Protein AF-A0A846DVQ9-F1 (afdb_monomer_lite)

pLDDT: mean 90.17, std 11.01, range [60.81, 98.38]

Foldseek 3Di:
DAACEAEDPPEAEADCEAEYHNEYDPHHHHHQFYWYDDPIDTPGGNDDPPVPVVVVVVVVVVVVD

Sequence (65 aa):
LGSGVKVLDGVTIGQGSVIGAGAVVTKDIPPYSVAAGVPAKVISKRKENQLDTDKYQESISELNY

Structure (mmCIF, N/CA/C/O backbone):
data_AF-A0A846DVQ9-F1
#
_entry.id   AF-A0A846DVQ9-F1
#
loop_
_atom_site.group_PDB
_atom_site.id
_atom_site.type_symbol
_atom_site.label_atom_id
_atom_site.label_alt_id
_atom_site.label_comp_id
_atom_site.label_asym_id
_atom_site.label_entity_id
_atom_site.label_seq_id
_atom_site.pdbx_PDB_ins_code
_atom_site.Cartn_x
_atom_site.Cartn_y
_atom_site.Cartn_z
_atom_site.occupancy
_atom_site.B_iso_or_equiv
_atom_site.auth_seq_id
_atom_site.auth_comp_id
_atom_site.auth_asym_id
_atom_site.auth_atom_id
_atom_site.pdbx_PDB_model_num
ATOM 1 N N . LEU A 1 1 ? -5.036 4.840 -3.427 1.00 94.25 1 LEU A N 1
ATOM 2 C CA . LEU A 1 1 ? -3.687 4.409 -3.868 1.00 94.25 1 LEU A CA 1
ATOM 3 C C . LEU A 1 1 ? -2.949 5.630 -4.393 1.00 94.25 1 LEU A C 1
ATOM 5 O O . LEU A 1 1 ? -3.608 6.495 -4.958 1.00 94.25 1 LEU A O 1
ATOM 9 N N . GLY A 1 2 ? -1.637 5.727 -4.189 1.00 96.19 2 GLY A N 1
ATOM 10 C CA . GLY A 1 2 ? -0.818 6.776 -4.794 1.00 96.19 2 GLY A CA 1
ATOM 11 C C . GLY A 1 2 ? -0.711 6.627 -6.314 1.00 96.19 2 GLY A C 1
ATOM 12 O O . GLY A 1 2 ? -1.038 5.582 -6.876 1.00 96.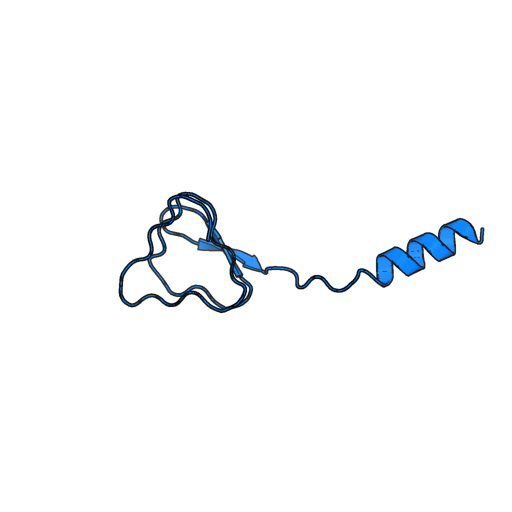19 2 GLY A O 1
ATOM 13 N N . SER A 1 3 ? -0.238 7.677 -6.984 1.00 97.88 3 SER A N 1
ATOM 14 C CA . SER A 1 3 ? -0.031 7.657 -8.437 1.00 97.88 3 SER A CA 1
ATOM 15 C C . SER A 1 3 ? 1.016 6.612 -8.845 1.00 97.88 3 SER A C 1
ATOM 17 O O . SER A 1 3 ? 2.011 6.415 -8.146 1.00 97.88 3 SER A O 1
ATOM 19 N N . GLY A 1 4 ? 0.799 5.930 -9.973 1.00 97.06 4 GLY A N 1
ATOM 20 C CA . GLY A 1 4 ? 1.764 4.983 -10.546 1.0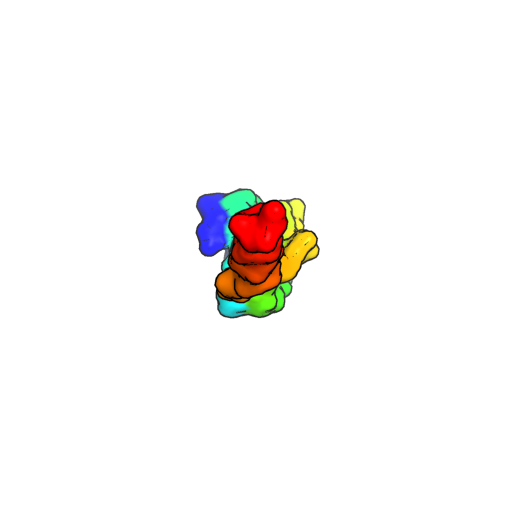0 97.06 4 GLY A CA 1
ATOM 21 C C . GLY A 1 4 ? 1.966 3.680 -9.761 1.00 97.06 4 GLY A C 1
ATOM 22 O O . GLY A 1 4 ? 2.939 2.973 -10.013 1.00 97.06 4 GLY A O 1
ATOM 23 N N . VAL A 1 5 ? 1.080 3.351 -8.817 1.00 98.25 5 VAL A N 1
ATOM 24 C CA . VAL A 1 5 ? 1.114 2.065 -8.105 1.00 98.25 5 VAL A CA 1
ATOM 25 C C . VAL A 1 5 ? 0.825 0.915 -9.071 1.00 98.25 5 VAL A C 1
ATOM 27 O O . VAL A 1 5 ? -0.108 0.987 -9.870 1.00 98.25 5 VAL A O 1
ATOM 30 N N . LYS A 1 6 ? 1.599 -0.169 -8.969 1.00 98.12 6 LYS A N 1
ATOM 31 C CA . LYS A 1 6 ? 1.327 -1.441 -9.651 1.00 98.12 6 LYS A CA 1
ATOM 32 C C . LYS A 1 6 ? 0.945 -2.491 -8.616 1.00 98.12 6 LYS A C 1
ATOM 34 O O . LYS A 1 6 ? 1.672 -2.685 -7.646 1.00 98.12 6 LYS A O 1
ATOM 39 N N . VAL A 1 7 ? -0.179 -3.164 -8.823 1.00 97.62 7 VAL A N 1
ATOM 40 C CA . VAL A 1 7 ? -0.661 -4.252 -7.961 1.00 97.62 7 VAL A CA 1
ATOM 41 C C . VAL A 1 7 ? -0.602 -5.533 -8.778 1.00 97.62 7 VAL A C 1
ATOM 43 O O . VAL A 1 7 ? -1.126 -5.558 -9.890 1.00 97.62 7 VAL A O 1
ATOM 46 N N . LEU A 1 8 ? 0.103 -6.549 -8.277 1.00 97.50 8 LEU A N 1
ATOM 47 C CA . LEU A 1 8 ? 0.142 -7.861 -8.923 1.00 97.50 8 LEU A CA 1
ATOM 48 C C . LEU A 1 8 ? -1.197 -8.579 -8.744 1.00 97.50 8 LEU A C 1
ATOM 50 O O . LEU A 1 8 ? -1.918 -8.340 -7.776 1.00 97.50 8 LEU A O 1
ATOM 54 N N . ASP A 1 9 ? -1.507 -9.460 -9.691 1.00 97.38 9 ASP A N 1
ATOM 55 C CA . ASP A 1 9 ? -2.717 -10.274 -9.634 1.00 97.38 9 ASP A CA 1
ATOM 56 C C . ASP A 1 9 ? -2.717 -11.205 -8.409 1.00 97.38 9 ASP A C 1
ATOM 58 O O . ASP A 1 9 ? -1.662 -11.622 -7.924 1.00 97.38 9 ASP A O 1
ATOM 62 N N . GLY A 1 10 ? -3.909 -11.498 -7.890 1.00 96.81 10 GLY A N 1
ATOM 63 C CA . GLY A 1 10 ? -4.105 -12.328 -6.697 1.00 96.81 10 GLY A CA 1
ATOM 64 C C . GLY A 1 10 ? -3.784 -11.651 -5.359 1.00 96.81 10 GLY A C 1
ATOM 65 O O . GLY A 1 10 ? -3.848 -12.317 -4.329 1.00 96.81 10 GLY A O 1
ATOM 66 N N . VAL A 1 11 ? -3.460 -10.352 -5.348 1.00 97.62 11 VAL A N 1
ATOM 67 C CA . VAL A 1 11 ? -3.157 -9.593 -4.125 1.00 97.62 11 VAL A CA 1
ATOM 68 C C . VAL A 1 11 ? -4.345 -8.745 -3.670 1.00 97.62 11 VAL A C 1
ATOM 70 O O . VAL A 1 11 ? -4.945 -8.007 -4.451 1.00 97.62 11 VAL A O 1
ATOM 73 N N . THR A 1 12 ? -4.629 -8.773 -2.369 1.00 97.69 12 THR A N 1
ATOM 74 C CA . THR A 1 12 ? -5.675 -7.973 -1.726 1.00 97.69 12 THR A CA 1
ATOM 75 C C . THR A 1 12 ? -5.096 -6.758 -1.003 1.00 97.69 12 THR A C 1
ATOM 77 O O . THR A 1 12 ? -4.155 -6.855 -0.213 1.00 97.69 12 THR A O 1
ATOM 80 N N . ILE A 1 13 ? -5.702 -5.588 -1.225 1.00 97.19 13 ILE A N 1
ATOM 81 C CA . ILE A 1 13 ? -5.414 -4.367 -0.465 1.00 97.19 13 ILE A CA 1
ATOM 82 C C . ILE A 1 13 ? -6.543 -4.154 0.535 1.00 97.19 13 ILE A C 1
ATOM 84 O O . ILE A 1 13 ? -7.672 -3.841 0.159 1.00 97.19 13 ILE A O 1
ATOM 88 N N . GLY A 1 14 ? -6.229 -4.316 1.817 1.00 96.69 14 GLY A N 1
ATOM 89 C CA . GLY A 1 14 ? -7.188 -4.159 2.897 1.00 96.69 14 GLY A CA 1
ATOM 90 C C . GLY A 1 14 ? -7.780 -2.751 2.954 1.00 96.69 14 GLY A C 1
ATOM 91 O O . GLY A 1 14 ? -7.118 -1.755 2.637 1.00 96.69 14 GLY A O 1
ATOM 92 N N . GLN A 1 15 ? -9.029 -2.667 3.407 1.00 95.69 15 GLN A N 1
ATOM 93 C CA . GLN A 1 15 ? -9.776 -1.417 3.519 1.00 95.69 15 GLN A CA 1
ATOM 94 C C . GLN A 1 15 ? -9.008 -0.350 4.305 1.00 95.69 15 GLN A C 1
ATOM 96 O O . GLN A 1 15 ? -8.341 -0.632 5.298 1.00 95.69 15 GLN A O 1
ATOM 101 N N . GLY A 1 16 ? -9.105 0.898 3.848 1.00 92.75 16 GLY A N 1
ATOM 102 C CA . GLY A 1 16 ? -8.477 2.031 4.522 1.00 92.75 16 GLY A CA 1
ATOM 103 C C . GLY A 1 16 ? -6.950 2.044 4.439 1.00 92.75 16 GLY A C 1
ATOM 104 O O . GLY A 1 16 ? -6.338 2.874 5.106 1.00 92.75 16 GLY A O 1
ATOM 105 N N . SER A 1 17 ? -6.328 1.168 3.647 1.00 96.50 17 SER A N 1
ATOM 106 C CA . SER A 1 17 ? -4.880 1.176 3.447 1.00 96.50 17 SER A CA 1
ATOM 107 C C . SER A 1 17 ? -4.429 2.292 2.512 1.00 96.50 17 SER A C 1
ATOM 109 O O . SER A 1 17 ? -5.118 2.670 1.561 1.00 96.50 17 SER A O 1
ATOM 111 N N . VAL A 1 18 ? -3.225 2.796 2.757 1.00 96.44 18 VAL A N 1
ATOM 112 C CA . VAL A 1 18 ? -2.564 3.818 1.948 1.00 96.44 18 VAL A CA 1
ATOM 113 C C . VAL A 1 18 ? -1.338 3.198 1.295 1.00 96.44 18 VAL A C 1
ATOM 115 O O . VAL A 1 18 ? -0.445 2.706 1.979 1.00 96.44 18 VAL A O 1
ATOM 118 N N . ILE A 1 19 ? -1.279 3.248 -0.034 1.00 97.94 19 ILE A N 1
ATOM 119 C CA . ILE A 1 19 ? -0.121 2.790 -0.807 1.00 97.94 19 ILE A CA 1
ATOM 120 C C . ILE A 1 19 ? 0.588 4.009 -1.393 1.00 97.94 19 ILE A C 1
ATOM 122 O O . ILE A 1 19 ? -0.057 4.803 -2.081 1.00 97.94 19 ILE A O 1
ATOM 126 N N . GLY A 1 20 ? 1.882 4.165 -1.113 1.00 97.44 20 GLY A N 1
ATOM 127 C CA . GLY A 1 20 ? 2.712 5.260 -1.623 1.00 97.44 20 GLY A CA 1
ATOM 128 C C . GLY A 1 20 ? 2.843 5.245 -3.149 1.00 97.44 20 GLY A C 1
ATOM 129 O O . GLY A 1 20 ? 2.709 4.199 -3.782 1.00 97.44 20 GLY A O 1
ATOM 130 N N . ALA A 1 21 ? 3.097 6.409 -3.751 1.00 97.88 21 ALA A N 1
ATOM 131 C CA . ALA A 1 21 ? 3.262 6.530 -5.200 1.00 97.88 21 ALA A CA 1
ATOM 132 C C . ALA A 1 21 ? 4.424 5.662 -5.724 1.00 97.88 21 ALA A C 1
ATOM 134 O O . ALA A 1 21 ? 5.435 5.490 -5.044 1.00 97.88 21 ALA A O 1
ATOM 135 N N . GLY A 1 22 ? 4.262 5.096 -6.923 1.00 97.12 22 GLY A N 1
ATOM 136 C CA . GLY A 1 22 ? 5.265 4.243 -7.575 1.00 97.12 22 GLY A CA 1
ATOM 137 C C . GLY A 1 22 ? 5.524 2.886 -6.905 1.00 97.12 22 GLY A C 1
ATOM 138 O O . GLY A 1 22 ? 6.441 2.177 -7.314 1.00 97.12 22 GLY A O 1
ATOM 139 N N . ALA A 1 23 ? 4.754 2.503 -5.881 1.00 98.38 23 ALA A N 1
ATOM 140 C CA . ALA A 1 23 ? 4.946 1.228 -5.196 1.00 98.38 23 ALA A CA 1
ATOM 141 C C . ALA A 1 23 ? 4.509 0.024 -6.053 1.00 98.38 23 ALA A C 1
ATOM 143 O O . ALA A 1 23 ? 3.553 0.113 -6.827 1.00 98.38 23 ALA A O 1
ATOM 144 N N . VAL A 1 24 ? 5.170 -1.124 -5.861 1.00 98.25 24 VAL A N 1
ATOM 145 C CA . VAL A 1 24 ? 4.804 -2.403 -6.501 1.00 98.25 24 VAL A CA 1
ATOM 146 C C . VAL A 1 24 ? 4.344 -3.386 -5.433 1.00 98.25 24 VAL A C 1
ATOM 148 O O . VAL A 1 24 ? 5.150 -3.910 -4.661 1.00 98.25 24 VAL A O 1
ATOM 151 N N . VAL A 1 25 ? 3.041 -3.631 -5.378 1.00 98.00 25 VAL A N 1
ATOM 152 C CA . VAL A 1 25 ? 2.410 -4.499 -4.384 1.00 98.00 25 VAL A CA 1
ATOM 153 C C . VAL A 1 25 ? 2.489 -5.947 -4.861 1.00 98.00 25 VAL A C 1
ATOM 155 O O . VAL A 1 25 ? 1.875 -6.309 -5.860 1.00 98.00 25 VAL A O 1
ATOM 158 N N . THR A 1 26 ? 3.271 -6.758 -4.147 1.00 98.06 26 THR A N 1
ATOM 159 C CA . THR A 1 26 ? 3.535 -8.176 -4.469 1.00 98.06 26 THR A CA 1
ATOM 160 C C . THR A 1 26 ? 2.937 -9.154 -3.454 1.00 98.06 26 THR A C 1
ATOM 162 O O . THR A 1 26 ? 3.018 -10.361 -3.652 1.00 98.06 26 THR A O 1
ATOM 165 N N . LYS A 1 27 ? 2.378 -8.645 -2.349 1.00 97.19 27 LYS A N 1
ATOM 166 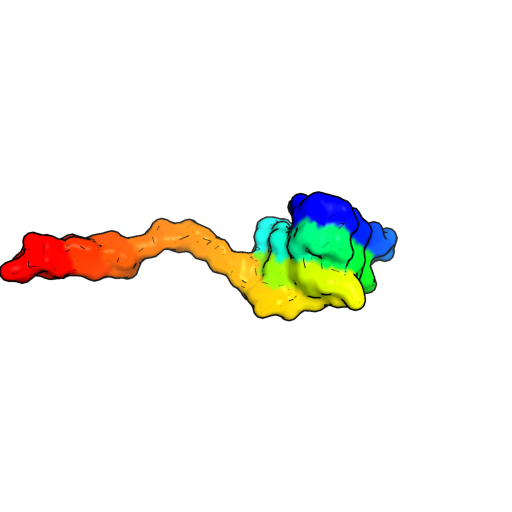C CA . LYS A 1 27 ? 1.777 -9.406 -1.245 1.00 97.19 27 LYS A CA 1
ATOM 167 C C . LYS A 1 27 ? 0.610 -8.623 -0.659 1.00 97.19 27 LYS A C 1
ATOM 169 O O . LYS A 1 27 ? 0.596 -7.395 -0.769 1.00 97.19 27 LYS A O 1
ATOM 174 N N . ASP A 1 28 ? -0.304 -9.330 -0.004 1.00 98.12 28 ASP A N 1
ATOM 175 C CA . ASP A 1 28 ? -1.470 -8.732 0.643 1.00 98.12 28 ASP A CA 1
ATOM 176 C C . ASP A 1 28 ? -1.083 -7.632 1.631 1.00 98.12 28 ASP A C 1
ATOM 178 O O . ASP A 1 28 ? -0.128 -7.759 2.406 1.00 98.12 28 ASP A O 1
ATOM 182 N N . ILE A 1 29 ? -1.849 -6.543 1.599 1.00 97.81 29 ILE A N 1
ATOM 183 C CA . ILE A 1 29 ? -1.684 -5.411 2.507 1.00 97.81 29 ILE A CA 1
ATOM 184 C C . ILE A 1 29 ? -2.815 -5.452 3.538 1.00 97.81 29 ILE A C 1
ATOM 186 O O . ILE A 1 29 ? -3.981 -5.353 3.149 1.00 97.81 29 ILE A O 1
ATOM 190 N N . PRO A 1 30 ? -2.510 -5.569 4.844 1.00 96.94 30 PRO A N 1
ATOM 191 C CA . PRO A 1 30 ? -3.533 -5.594 5.883 1.00 96.94 30 PRO A CA 1
ATOM 192 C C . PRO A 1 30 ? -4.357 -4.296 5.911 1.00 96.94 30 PRO A C 1
ATOM 194 O O . PRO A 1 30 ? -3.802 -3.235 5.620 1.00 96.94 30 PRO A O 1
ATOM 197 N N . PRO A 1 31 ? -5.640 -4.337 6.319 1.00 96.56 31 PRO A N 1
ATOM 198 C CA . PRO A 1 31 ? -6.465 -3.141 6.483 1.00 96.56 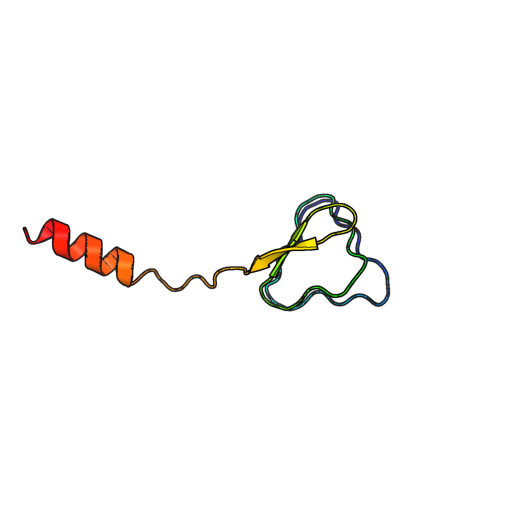31 PRO A CA 1
ATOM 199 C C . PRO A 1 31 ? -5.795 -2.065 7.344 1.00 96.56 31 PRO A C 1
ATOM 201 O O . PRO A 1 31 ? -5.021 -2.372 8.252 1.00 96.56 31 PRO A O 1
ATOM 204 N N . TYR A 1 32 ? -6.108 -0.800 7.058 1.00 95.50 32 TYR A N 1
ATOM 205 C CA . TYR A 1 32 ? -5.587 0.369 7.772 1.00 95.50 32 TYR A CA 1
ATOM 206 C C . TYR A 1 32 ? -4.053 0.390 7.868 1.00 95.50 32 TYR A C 1
ATOM 208 O O . TYR A 1 32 ? -3.490 0.836 8.866 1.00 95.50 32 TYR A O 1
ATOM 216 N N . SER A 1 33 ? -3.353 -0.078 6.833 1.00 96.12 33 SER A N 1
ATOM 217 C CA . SER A 1 33 ? -1.886 -0.058 6.775 1.00 96.12 33 SER A CA 1
ATOM 218 C C . SER A 1 33 ? -1.371 0.994 5.802 1.00 96.12 33 SER A C 1
ATOM 220 O O . SER A 1 33 ? -2.029 1.334 4.822 1.00 96.12 33 SER A O 1
ATOM 222 N N . VAL A 1 34 ? -0.166 1.499 6.046 1.00 96.75 34 VAL A N 1
ATOM 223 C CA . VAL A 1 34 ? 0.581 2.344 5.111 1.00 96.75 34 VAL A CA 1
ATOM 224 C C . VAL A 1 34 ? 1.724 1.515 4.538 1.00 96.75 34 VAL A C 1
ATOM 226 O O . VAL A 1 34 ? 2.566 1.031 5.296 1.00 96.75 34 VAL A O 1
ATOM 229 N N . ALA A 1 35 ? 1.768 1.351 3.215 1.00 97.75 35 ALA A N 1
ATOM 230 C CA . ALA A 1 35 ? 2.811 0.594 2.526 1.00 97.75 35 ALA A CA 1
ATOM 231 C C . ALA A 1 35 ? 3.442 1.382 1.370 1.00 97.75 35 ALA A C 1
ATOM 233 O O . ALA A 1 35 ? 2.771 2.159 0.694 1.00 97.75 35 ALA A O 1
ATOM 234 N N . ALA A 1 36 ? 4.739 1.187 1.129 1.00 97.44 36 ALA A N 1
ATOM 235 C CA . ALA A 1 36 ? 5.484 1.879 0.073 1.00 97.44 36 ALA A CA 1
ATOM 236 C C . ALA A 1 36 ? 6.699 1.066 -0.409 1.00 97.44 36 ALA A C 1
ATOM 238 O O . ALA A 1 36 ? 7.131 0.130 0.267 1.00 97.44 36 ALA A O 1
ATOM 239 N N . GLY A 1 37 ? 7.254 1.446 -1.566 1.00 96.88 37 GLY A N 1
ATOM 240 C CA . GLY A 1 37 ? 8.475 0.866 -2.137 1.00 96.88 37 GLY A CA 1
ATOM 241 C C . GLY A 1 37 ? 8.250 -0.204 -3.211 1.00 96.88 37 GLY A C 1
ATOM 242 O O . GLY A 1 37 ? 7.120 -0.531 -3.579 1.00 96.88 37 GLY A O 1
ATOM 243 N N . VAL A 1 38 ? 9.359 -0.742 -3.723 1.00 97.50 38 VAL A N 1
ATOM 244 C CA . VAL A 1 38 ? 9.406 -1.799 -4.745 1.00 97.50 38 VAL A CA 1
ATOM 245 C C . VAL A 1 38 ? 10.375 -2.892 -4.262 1.00 97.50 38 VAL A C 1
ATOM 247 O O . VAL A 1 38 ? 11.585 -2.691 -4.348 1.00 97.50 38 VAL A O 1
ATOM 250 N N . PRO A 1 39 ? 9.890 -4.029 -3.720 1.00 96.31 39 PRO A N 1
ATOM 251 C CA . PRO A 1 39 ? 8.485 -4.358 -3.459 1.00 96.31 39 PRO A CA 1
ATOM 252 C C . PRO A 1 39 ? 7.890 -3.544 -2.296 1.00 96.31 39 PRO A C 1
ATOM 254 O O . PRO A 1 39 ? 8.609 -3.128 -1.386 1.00 96.31 39 PRO A O 1
ATOM 257 N N . ALA A 1 40 ? 6.571 -3.345 -2.311 1.00 97.69 40 ALA A N 1
ATOM 258 C CA . ALA A 1 40 ? 5.854 -2.605 -1.280 1.00 97.69 40 ALA A CA 1
ATOM 259 C C . ALA A 1 40 ? 5.931 -3.328 0.075 1.00 97.69 40 ALA A C 1
ATOM 261 O O . ALA A 1 40 ? 5.606 -4.513 0.173 1.00 97.69 40 ALA A O 1
ATOM 262 N N . LYS A 1 41 ? 6.335 -2.607 1.125 1.00 97.31 41 LYS A N 1
ATOM 263 C CA . LYS A 1 41 ? 6.375 -3.092 2.515 1.00 97.31 41 LYS A CA 1
ATOM 264 C C . LYS A 1 41 ? 5.519 -2.201 3.403 1.00 97.31 41 LYS A C 1
ATOM 266 O O . LYS A 1 41 ? 5.477 -0.990 3.192 1.00 97.31 41 LYS A O 1
ATOM 271 N N . VAL A 1 42 ? 4.857 -2.793 4.397 1.00 97.12 42 VAL A N 1
ATOM 272 C CA . VAL A 1 42 ? 4.128 -2.038 5.426 1.00 97.12 42 VAL A CA 1
ATOM 273 C C . VAL A 1 42 ? 5.144 -1.294 6.291 1.00 97.12 42 VAL A C 1
ATOM 275 O O . VAL A 1 42 ? 6.016 -1.915 6.891 1.00 97.12 42 VAL A O 1
ATOM 278 N N . ILE A 1 43 ? 5.037 0.033 6.325 1.00 96.19 43 ILE A N 1
ATOM 279 C CA . ILE A 1 43 ? 5.938 0.929 7.066 1.00 96.19 43 ILE A CA 1
ATOM 280 C C . ILE A 1 43 ? 5.273 1.538 8.300 1.00 96.19 43 ILE A C 1
ATOM 282 O O . ILE A 1 43 ? 5.958 1.989 9.210 1.00 96.19 43 ILE A O 1
ATOM 286 N N . SER A 1 44 ? 3.940 1.580 8.331 1.00 93.25 44 SER A N 1
ATOM 287 C CA . SER A 1 44 ? 3.182 2.130 9.452 1.00 93.25 44 SER A CA 1
ATOM 288 C C . SER A 1 44 ? 1.738 1.633 9.427 1.00 93.25 44 SER A C 1
ATOM 290 O O . SER A 1 44 ? 1.264 1.124 8.410 1.00 93.25 44 SER A O 1
ATOM 292 N N . LYS A 1 45 ? 1.019 1.813 10.536 1.00 92.75 45 LYS A N 1
ATOM 293 C CA . LYS A 1 45 ? -0.443 1.704 10.568 1.00 92.75 45 LYS A CA 1
ATOM 294 C C . LYS A 1 45 ? -1.044 3.075 10.283 1.00 92.75 45 LYS A C 1
ATOM 296 O O . LYS A 1 45 ? -0.572 4.090 10.795 1.00 92.75 45 LYS A O 1
ATOM 301 N N . ARG A 1 46 ? -2.093 3.116 9.466 1.00 85.06 46 ARG A N 1
ATOM 302 C CA . ARG A 1 46 ? -2.895 4.322 9.282 1.00 85.06 46 ARG A CA 1
ATOM 303 C C . ARG A 1 46 ? -3.553 4.624 10.622 1.00 85.06 46 ARG A C 1
ATOM 305 O O . ARG A 1 46 ? -4.347 3.826 11.112 1.00 85.06 46 ARG A O 1
ATOM 312 N N . LYS A 1 47 ? -3.214 5.773 11.203 1.00 80.50 47 LYS A N 1
ATOM 313 C CA . LYS A 1 47 ? -3.959 6.300 12.341 1.00 80.50 47 LYS A CA 1
ATOM 314 C C . LYS A 1 47 ? -5.377 6.584 11.860 1.00 80.50 47 LYS A C 1
ATOM 316 O O . LYS A 1 47 ? -5.569 7.274 10.857 1.00 80.50 47 LYS A O 1
ATOM 321 N N . GLU A 1 48 ? -6.355 5.996 12.528 1.00 71.00 48 GLU A N 1
ATOM 322 C CA . GLU A 1 48 ? -7.711 6.509 12.452 1.00 71.00 48 GLU A CA 1
ATOM 323 C C . GLU A 1 48 ? -7.659 7.933 13.009 1.00 71.00 48 GLU A C 1
ATOM 325 O O . GLU A 1 48 ? -6.992 8.160 14.021 1.00 71.00 48 GLU A O 1
ATOM 330 N N . ASN A 1 49 ? -8.271 8.897 12.316 1.00 65.94 49 ASN A N 1
ATOM 331 C CA . ASN A 1 49 ? -8.479 10.225 12.885 1.00 65.94 49 ASN A CA 1
ATOM 332 C C . ASN A 1 49 ? -9.448 10.039 14.057 1.00 65.94 49 ASN A C 1
ATOM 334 O O . ASN A 1 49 ? -10.656 10.204 13.908 1.00 65.94 49 ASN A O 1
ATOM 338 N N . GLN A 1 50 ? -8.923 9.653 15.215 1.00 60.81 50 GLN A N 1
ATOM 339 C CA . GLN A 1 50 ? -9.553 10.029 16.459 1.00 60.81 50 GLN A CA 1
ATOM 340 C C . GLN A 1 50 ? -9.506 11.551 16.430 1.00 60.81 50 GLN A C 1
ATOM 342 O O . GLN A 1 50 ? -8.444 12.133 16.225 1.00 60.81 50 GLN A O 1
ATOM 347 N N . LEU A 1 51 ? -10.667 12.201 16.489 1.00 64.38 51 LEU A N 1
ATOM 348 C CA . LEU A 1 51 ? -10.707 13.617 16.824 1.00 64.38 51 LEU A CA 1
ATOM 349 C C . LEU A 1 51 ? -9.876 13.727 18.099 1.00 64.38 51 LEU A C 1
ATOM 351 O O . LEU A 1 51 ? -10.255 13.101 19.090 1.00 64.38 51 LEU A O 1
ATOM 355 N N . ASP A 1 52 ? -8.712 14.378 18.012 1.00 67.81 52 ASP A N 1
ATOM 356 C CA . ASP A 1 52 ? -7.695 14.429 19.063 1.00 67.81 52 ASP A CA 1
ATOM 357 C C . ASP A 1 52 ? -8.288 15.156 20.280 1.00 67.81 52 ASP A C 1
ATOM 359 O O . ASP A 1 52 ? -8.050 16.340 20.513 1.00 67.81 52 ASP A O 1
ATOM 363 N N . THR A 1 53 ? -9.141 14.456 21.027 1.00 67.38 53 THR A N 1
ATOM 364 C CA . THR A 1 53 ? -9.844 14.976 22.199 1.00 67.38 53 THR A CA 1
ATOM 365 C C . THR A 1 53 ? -8.794 15.365 23.225 1.00 67.38 53 THR A C 1
ATOM 367 O O . THR A 1 53 ? -8.880 16.443 23.795 1.00 67.38 53 THR A O 1
ATOM 370 N N . ASP A 1 54 ? -7.730 14.571 23.331 1.00 69.69 54 ASP A N 1
ATOM 371 C CA . ASP A 1 54 ? -6.553 14.825 24.157 1.00 69.69 54 ASP A CA 1
ATOM 372 C C . ASP A 1 54 ? -5.915 16.191 23.850 1.00 69.69 54 ASP A C 1
ATOM 374 O O . ASP A 1 54 ? -5.645 16.964 24.765 1.00 69.69 54 ASP A O 1
ATOM 378 N N . LYS A 1 55 ? -5.780 16.550 22.565 1.00 71.25 55 LYS A N 1
ATOM 379 C CA . LYS A 1 55 ? -5.227 17.847 22.142 1.00 71.25 55 LYS A CA 1
ATOM 380 C C . LYS A 1 55 ? -6.193 19.006 22.399 1.00 71.25 55 LYS A C 1
ATOM 382 O O . LYS A 1 55 ? -5.765 20.113 22.719 1.00 71.25 55 LYS A O 1
ATOM 387 N N . TYR A 1 56 ? -7.497 18.759 22.272 1.00 75.88 56 TYR A N 1
ATOM 388 C CA . TYR A 1 56 ? -8.523 19.749 22.597 1.00 75.88 56 TYR A CA 1
ATOM 389 C C . TYR A 1 56 ? -8.548 20.038 24.107 1.00 75.88 56 TYR A C 1
ATOM 391 O O . TYR A 1 56 ? -8.577 21.203 24.498 1.00 75.88 56 TYR A O 1
ATOM 399 N N . GLN A 1 57 ? -8.438 19.009 24.955 1.00 78.81 57 GLN A N 1
ATOM 400 C CA . GLN A 1 57 ? -8.381 19.187 26.409 1.00 78.81 57 GLN A CA 1
ATOM 401 C C . GLN A 1 57 ? -7.096 19.880 26.868 1.00 78.81 57 GLN A C 1
ATOM 403 O O . GLN A 1 57 ? -7.164 20.740 27.746 1.00 78.81 57 GLN A O 1
ATOM 408 N N . GLU A 1 58 ? -5.952 19.577 26.248 1.00 79.75 58 GLU A N 1
ATOM 409 C CA . GLU A 1 58 ? -4.686 20.267 26.525 1.00 79.75 58 GLU A CA 1
ATOM 410 C C . GLU A 1 58 ? -4.809 21.770 26.214 1.00 79.75 58 GLU A C 1
ATOM 412 O O . GLU A 1 58 ? -4.537 22.602 27.081 1.00 79.75 58 GLU A O 1
ATOM 417 N N . SER A 1 59 ? -5.389 22.129 25.060 1.00 81.31 59 SER A N 1
ATOM 418 C CA . SER A 1 59 ? -5.634 23.536 24.697 1.00 81.31 59 SER A CA 1
ATOM 419 C C . SER A 1 59 ? -6.611 24.268 25.631 1.00 81.31 59 SER A C 1
ATOM 421 O O . SER A 1 59 ? -6.432 25.453 25.902 1.00 81.31 59 SER A O 1
ATOM 423 N N . ILE A 1 60 ? -7.628 23.579 26.169 1.00 83.88 60 ILE A N 1
ATOM 424 C CA . ILE A 1 60 ? -8.559 24.164 27.150 1.00 83.88 60 ILE A CA 1
ATOM 425 C C . ILE A 1 60 ? -7.865 24.372 28.502 1.00 83.88 60 ILE A C 1
ATOM 427 O O . ILE A 1 60 ? -8.179 25.330 29.206 1.00 83.88 60 ILE A O 1
ATOM 431 N N . SER A 1 61 ? -6.925 23.504 28.880 1.00 83.50 61 SER A N 1
ATOM 432 C CA . SER A 1 61 ? -6.180 23.647 30.136 1.00 83.50 61 SER A CA 1
ATOM 433 C C . SER A 1 61 ? -5.191 24.817 30.113 1.00 83.50 61 SER A C 1
ATOM 435 O O . SER A 1 61 ? -5.116 25.550 31.095 1.00 83.50 61 SER A O 1
ATOM 437 N N . GLU A 1 62 ? -4.516 25.056 28.982 1.00 84.69 62 GLU A N 1
ATOM 438 C CA . GLU A 1 62 ? -3.592 26.188 28.799 1.00 84.69 62 GLU A CA 1
ATOM 439 C C . GLU A 1 62 ? -4.304 27.548 28.800 1.00 84.69 62 GLU A C 1
ATOM 441 O O . GLU A 1 62 ? -3.728 28.544 29.220 1.00 84.69 62 GLU A O 1
ATOM 446 N N . LEU A 1 63 ? -5.561 27.601 28.347 1.00 83.00 63 LEU A N 1
ATOM 447 C CA . LEU A 1 63 ? -6.362 28.831 28.327 1.00 83.00 63 LEU A CA 1
ATOM 448 C C . LEU A 1 63 ? -6.983 29.191 29.688 1.00 83.00 63 LEU A C 1
ATOM 450 O O . LEU A 1 63 ? -7.440 30.319 29.860 1.00 83.00 63 LEU A O 1
ATOM 454 N N . ASN A 1 64 ? -7.042 28.244 30.628 1.00 81.00 64 ASN A N 1
ATOM 455 C CA . ASN A 1 64 ? -7.639 28.427 31.958 1.00 81.00 64 ASN A CA 1
ATOM 456 C C . ASN A 1 64 ? -6.598 28.679 33.067 1.00 81.00 64 ASN A C 1
ATOM 458 O O . ASN A 1 64 ? -6.953 28.640 34.248 1.00 81.00 64 ASN A O 1
ATOM 46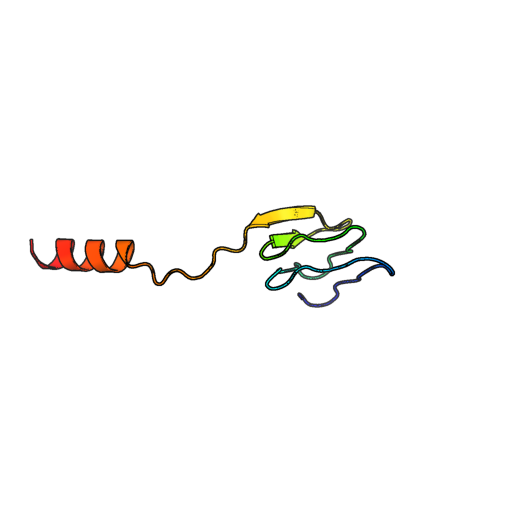2 N N . TYR A 1 65 ? -5.337 28.912 32.695 1.00 65.62 65 TYR A 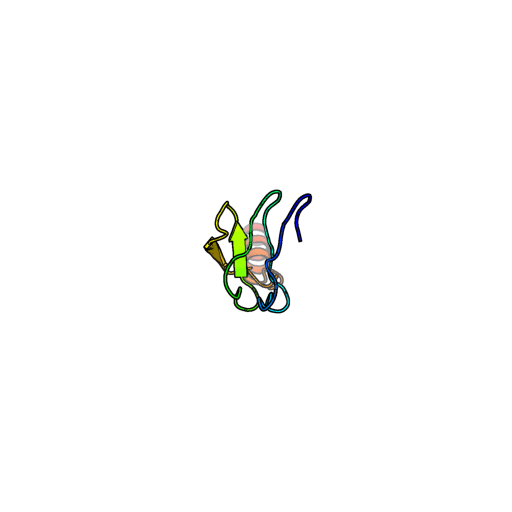N 1
ATOM 463 C CA . TYR A 1 65 ? -4.236 29.264 33.592 1.00 65.62 65 TYR A CA 1
ATOM 464 C C . TYR A 1 65 ? -3.777 30.701 33.330 1.00 65.62 65 TYR A C 1
ATOM 466 O O . TYR A 1 65 ? -3.653 31.464 34.314 1.00 65.62 65 TYR A O 1
#

Radius of gyration: 17.15 Å; chains: 1; bounding box: 20×42×44 Å

Secondary structure (DSSP, 8-state):
--TT-EE-TT--B-TT-EE-TT-EE-S-B-TTEEEETTTTEEEEEPPP----HHHHHHHHHHHT-